Protein AF-A0A9D1FF61-F1 (afdb_monomer_lite)

Sequence (99 aa):
MQGKKVYHYEKKNRAQVRAALYVIVAAYIGYLGYKTTPLAGEPDGLGAAAAWILGAVLVLAAAGVLVYTWLRYKRELAAAEYTAEEYAELERKREEGED

Radius of gyration: 22.07 Å; chains: 1; bounding box: 50×17×60 Å

pLDDT: mean 75.0, std 14.66, range [38.19, 94.12]

Foldseek 3Di:
DPDDFDFPPVLLVVLVVVLVVLLVVLVVLLVVLCCLACNVHDHDPDDNVRSPVSSVVSNVVSVVSNVVSVVVSVVSRVVRGDDPVVVVVVVVVVVVDPD

Structure (mmCIF, N/CA/C/O backbone):
data_AF-A0A9D1FF61-F1
#
_entry.id   AF-A0A9D1FF61-F1
#
loop_
_atom_site.group_PDB
_atom_site.id
_atom_site.type_symbol
_atom_site.label_atom_id
_atom_site.label_alt_id
_atom_site.label_comp_id
_atom_site.label_asym_id
_atom_site.label_entity_id
_atom_site.label_seq_id
_atom_site.pdbx_PDB_ins_code
_atom_site.Cartn_x
_atom_site.Cartn_y
_atom_site.Cartn_z
_atom_site.occupancy
_atom_site.B_iso_or_equiv
_atom_site.auth_seq_id
_atom_site.auth_comp_id
_atom_site.auth_asym_id
_atom_site.auth_atom_id
_atom_site.pdbx_PDB_model_num
ATOM 1 N N . MET A 1 1 ? -10.506 -11.399 34.182 1.00 38.19 1 MET A N 1
ATOM 2 C CA . MET A 1 1 ? -11.007 -11.715 32.828 1.00 38.19 1 MET A CA 1
ATOM 3 C C . MET A 1 1 ? -10.617 -10.558 31.922 1.00 38.19 1 MET A C 1
ATOM 5 O O . MET A 1 1 ? -10.989 -9.437 32.231 1.00 38.19 1 MET A O 1
ATOM 9 N N . GLN A 1 2 ? -9.783 -10.779 30.900 1.00 44.72 2 GLN A N 1
ATOM 10 C CA . GLN A 1 2 ? -9.437 -9.725 29.937 1.00 44.72 2 GLN A CA 1
ATOM 11 C C . GLN A 1 2 ? -10.715 -9.335 29.186 1.00 44.72 2 GLN A C 1
ATOM 13 O O . GLN A 1 2 ? -11.262 -10.152 28.445 1.00 44.72 2 GLN A O 1
ATOM 18 N N . GLY A 1 3 ? -11.220 -8.128 29.454 1.00 44.34 3 GLY A N 1
ATOM 19 C CA . GLY A 1 3 ? -12.440 -7.602 28.852 1.00 44.34 3 GLY A CA 1
ATOM 20 C C . GLY A 1 3 ? -12.349 -7.687 27.333 1.00 44.34 3 GLY A C 1
ATOM 21 O O . GLY A 1 3 ? -11.427 -7.142 26.724 1.00 44.34 3 GLY A O 1
ATOM 22 N N . LYS A 1 4 ? -13.273 -8.434 26.721 1.00 49.97 4 LYS A N 1
ATOM 23 C CA . LYS A 1 4 ? -13.387 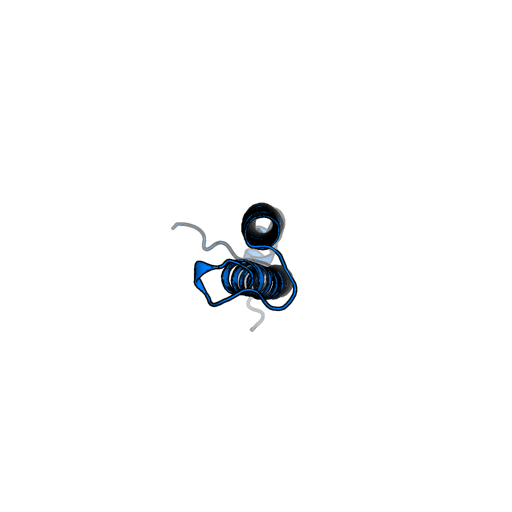-8.508 25.265 1.00 49.97 4 LYS A CA 1
ATOM 24 C C . LYS A 1 4 ? -13.622 -7.092 24.762 1.00 49.97 4 LYS A C 1
ATOM 26 O O . LYS A 1 4 ? -14.652 -6.505 25.076 1.00 49.97 4 LYS A O 1
ATOM 31 N N . LYS A 1 5 ? -12.676 -6.571 23.978 1.00 52.81 5 LYS A N 1
ATOM 32 C CA . LYS A 1 5 ? -12.852 -5.293 23.298 1.00 52.81 5 LYS A CA 1
ATOM 33 C C . LYS A 1 5 ? -14.042 -5.409 22.340 1.00 52.81 5 LYS A C 1
ATOM 35 O O . LYS A 1 5 ? -13.933 -6.042 21.289 1.00 52.81 5 LYS A O 1
ATOM 40 N N . VAL A 1 6 ? -15.188 -4.868 22.733 1.00 56.28 6 VAL A N 1
ATOM 41 C CA . VAL A 1 6 ? -16.327 -4.621 21.855 1.00 56.28 6 VAL A CA 1
ATOM 42 C C . VAL A 1 6 ? -15.903 -3.464 20.945 1.00 56.28 6 VAL A C 1
ATOM 44 O O . VAL A 1 6 ? -15.191 -2.557 21.374 1.00 56.28 6 VAL A O 1
ATOM 47 N N . TYR A 1 7 ? -16.244 -3.540 19.661 1.00 59.81 7 TYR A N 1
ATOM 48 C CA . TYR A 1 7 ? -15.973 -2.513 18.649 1.00 59.81 7 TYR A CA 1
ATOM 49 C C . TYR A 1 7 ? -17.289 -2.196 17.960 1.00 59.81 7 TYR A C 1
ATOM 51 O O . TYR A 1 7 ? -18.057 -3.124 17.695 1.00 59.81 7 TYR A O 1
ATOM 59 N N . HIS A 1 8 ? -17.559 -0.923 17.661 1.00 62.81 8 HIS A N 1
ATOM 60 C CA . HIS A 1 8 ? -18.750 -0.549 16.891 1.00 62.81 8 HIS A CA 1
ATOM 61 C C . HIS A 1 8 ? -18.684 -1.275 15.542 1.00 62.81 8 HIS A C 1
ATOM 63 O O . HIS A 1 8 ? -17.824 -0.955 14.713 1.00 62.81 8 HIS A O 1
ATOM 69 N N . TYR A 1 9 ? -19.545 -2.279 15.332 1.00 61.69 9 TYR A N 1
ATOM 70 C CA . TYR A 1 9 ? -19.455 -3.198 14.187 1.00 61.69 9 TYR A CA 1
ATOM 71 C C . TYR A 1 9 ? -19.431 -2.444 12.851 1.00 61.69 9 TYR A C 1
ATOM 73 O O . TYR A 1 9 ? -18.622 -2.749 11.974 1.00 61.69 9 TYR A O 1
ATOM 81 N N . GLU A 1 10 ? -20.241 -1.392 12.728 1.00 65.38 10 GLU A N 1
ATOM 82 C CA . GLU A 1 10 ? -20.316 -0.558 11.527 1.00 65.38 10 GLU A CA 1
ATOM 83 C C . GLU A 1 10 ? -19.039 0.255 11.275 1.00 65.38 10 GLU A C 1
ATOM 85 O O . GLU A 1 10 ? -18.561 0.337 10.139 1.00 65.38 10 GLU A O 1
ATOM 90 N N . LYS A 1 11 ? -18.444 0.831 12.331 1.00 65.25 11 LYS A N 1
ATOM 91 C CA . LYS A 1 11 ? -17.202 1.616 12.228 1.00 65.25 11 LYS A CA 1
ATOM 92 C C . LYS A 1 11 ? -16.023 0.710 11.867 1.00 65.25 11 LYS A C 1
ATOM 94 O O . LYS A 1 11 ? -15.222 1.065 11.001 1.00 65.25 11 LYS A O 1
ATOM 99 N N . LYS A 1 12 ? -15.966 -0.491 12.454 1.00 65.62 12 LYS A N 1
ATOM 100 C CA . LYS A 1 12 ? -14.958 -1.514 12.143 1.00 65.62 12 LYS A CA 1
ATOM 101 C C . LYS A 1 12 ? -15.083 -2.021 10.705 1.00 65.62 12 LYS A C 1
ATOM 103 O O . LYS A 1 12 ? -14.076 -2.073 10.002 1.00 65.62 12 LYS A O 1
ATOM 108 N N . ASN A 1 13 ? -16.297 -2.336 10.247 1.00 74.00 13 ASN A N 1
ATOM 109 C CA . ASN A 1 13 ? -16.513 -2.829 8.886 1.00 74.00 13 ASN A CA 1
ATOM 110 C C . ASN A 1 13 ? -16.181 -1.754 7.837 1.00 74.00 13 ASN A C 1
ATOM 112 O O . ASN A 1 13 ? -15.498 -2.029 6.855 1.00 74.00 13 ASN A O 1
ATOM 116 N N . ARG A 1 14 ? -16.561 -0.489 8.075 1.00 75.12 14 ARG A N 1
ATOM 117 C CA . ARG A 1 14 ? -16.208 0.633 7.185 1.00 75.12 14 ARG A CA 1
ATOM 118 C C . ARG A 1 14 ? -14.692 0.829 7.068 1.00 75.12 14 ARG A C 1
ATOM 120 O O . ARG A 1 14 ? -14.198 1.038 5.959 1.00 75.12 14 ARG A O 1
ATOM 127 N N . ALA A 1 15 ? -13.965 0.752 8.184 1.00 74.75 15 ALA A N 1
ATOM 128 C CA . ALA A 1 15 ? -12.505 0.844 8.197 1.00 74.75 15 ALA A CA 1
ATOM 129 C C . ALA A 1 15 ? -11.851 -0.340 7.459 1.00 74.75 15 ALA A C 1
ATOM 131 O O . ALA A 1 15 ? -10.921 -0.144 6.678 1.00 74.75 15 ALA A O 1
ATOM 132 N N . GLN A 1 16 ? -12.372 -1.558 7.643 1.00 77.44 16 GLN A N 1
ATOM 133 C CA . GLN A 1 16 ? -11.887 -2.758 6.954 1.00 77.44 16 GLN A CA 1
ATOM 134 C C . GLN A 1 16 ? -12.135 -2.716 5.444 1.00 77.44 16 GLN A C 1
ATOM 136 O O . GLN A 1 16 ? -11.205 -2.962 4.682 1.00 77.44 16 GLN A O 1
ATOM 141 N N . VAL A 1 17 ? -13.344 -2.359 4.996 1.00 80.06 17 VAL A N 1
ATOM 142 C CA . VAL A 1 17 ? -13.672 -2.262 3.563 1.00 80.06 17 VAL A CA 1
ATOM 143 C C . VAL A 1 17 ? -12.806 -1.207 2.878 1.00 80.06 17 VAL A C 1
ATOM 145 O O . VAL A 1 17 ? -12.251 -1.462 1.811 1.00 80.06 17 VAL A O 1
ATOM 148 N N . ARG A 1 18 ? -12.619 -0.038 3.505 1.00 77.75 18 ARG A N 1
ATOM 149 C CA . ARG A 1 18 ? -11.716 0.995 2.978 1.00 77.75 18 ARG A CA 1
ATOM 150 C C . ARG A 1 18 ? -10.280 0.494 2.893 1.00 77.75 18 ARG A C 1
ATOM 152 O O . ARG A 1 18 ? -9.659 0.638 1.845 1.00 77.75 18 ARG A O 1
ATOM 159 N N . ALA A 1 19 ? -9.766 -0.114 3.961 1.00 80.75 19 ALA A N 1
ATOM 160 C CA . ALA A 1 19 ? -8.416 -0.663 3.968 1.00 80.75 19 ALA A CA 1
ATOM 161 C C . ALA A 1 19 ? -8.231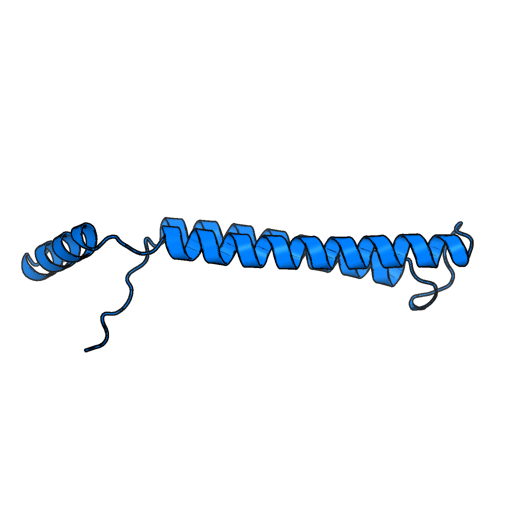 -1.736 2.883 1.00 80.75 19 ALA A C 1
ATOM 163 O O . ALA A 1 19 ? -7.233 -1.706 2.169 1.00 80.75 19 ALA A O 1
ATOM 164 N N . A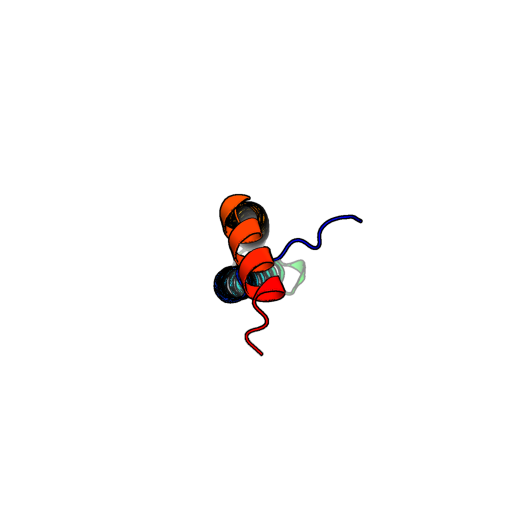LA A 1 20 ? -9.210 -2.625 2.698 1.00 84.19 20 ALA A N 1
ATOM 165 C CA . ALA A 1 20 ? -9.186 -3.644 1.654 1.00 84.19 20 ALA A CA 1
ATOM 166 C C . ALA A 1 20 ? -9.123 -3.028 0.248 1.00 84.19 20 ALA A C 1
ATOM 168 O O . ALA A 1 20 ? -8.282 -3.431 -0.553 1.00 84.19 20 ALA A O 1
ATOM 169 N N . LEU A 1 21 ? -9.941 -2.009 -0.040 1.00 86.81 21 LEU A N 1
ATOM 170 C CA . LEU A 1 21 ? -9.897 -1.302 -1.324 1.00 86.81 21 LEU A CA 1
ATOM 171 C C . LEU A 1 21 ? -8.525 -0.665 -1.578 1.00 86.81 21 LEU A C 1
ATOM 173 O O . LEU A 1 21 ? -7.971 -0.825 -2.664 1.00 86.81 21 LEU A O 1
ATOM 177 N N . TYR A 1 22 ? -7.938 0.001 -0.579 1.00 86.00 22 TYR A N 1
ATOM 178 C CA . TYR A 1 22 ? -6.602 0.585 -0.725 1.00 86.00 22 TYR A CA 1
ATOM 179 C C . TYR A 1 22 ? -5.506 -0.467 -0.918 1.00 86.00 22 TYR A C 1
ATOM 181 O O . TYR A 1 22 ? -4.577 -0.233 -1.688 1.00 86.00 22 TYR A O 1
ATOM 189 N N . VAL A 1 23 ? -5.617 -1.632 -0.274 1.00 88.56 23 VAL A N 1
ATOM 190 C CA . VAL A 1 23 ? -4.693 -2.756 -0.489 1.00 88.56 23 VAL A CA 1
ATOM 191 C C . VAL A 1 23 ? -4.803 -3.285 -1.918 1.00 88.56 23 VAL A C 1
ATOM 193 O O . VAL A 1 23 ? -3.774 -3.497 -2.553 1.00 88.56 23 VAL A O 1
ATOM 196 N N . ILE A 1 24 ? -6.018 -3.446 -2.452 1.00 91.62 24 ILE A N 1
ATOM 197 C CA . ILE A 1 24 ? -6.232 -3.881 -3.843 1.00 91.62 24 ILE A CA 1
ATOM 198 C C . ILE A 1 24 ? -5.618 -2.871 -4.818 1.00 91.62 24 ILE A C 1
ATOM 200 O O . ILE A 1 24 ? -4.888 -3.255 -5.730 1.00 91.62 24 ILE A O 1
ATOM 204 N N . VAL A 1 25 ? -5.863 -1.577 -4.600 1.00 90.38 25 VAL A N 1
ATOM 205 C CA . VAL A 1 25 ? -5.282 -0.507 -5.424 1.00 90.38 25 VAL A CA 1
ATOM 206 C C . VAL A 1 25 ? -3.755 -0.528 -5.347 1.00 90.38 25 VAL A C 1
ATOM 208 O O . VAL A 1 25 ? -3.096 -0.487 -6.383 1.00 90.38 25 VAL A O 1
ATOM 211 N N . ALA A 1 26 ? -3.176 -0.647 -4.152 1.00 90.88 26 ALA A N 1
ATOM 212 C CA . ALA A 1 26 ? -1.728 -0.714 -3.986 1.00 90.88 26 ALA A CA 1
ATOM 213 C C . ALA A 1 26 ? -1.123 -1.953 -4.663 1.00 90.88 26 ALA A C 1
ATOM 215 O O . ALA A 1 26 ? -0.101 -1.841 -5.336 1.00 90.88 26 ALA A O 1
ATOM 216 N N . ALA A 1 27 ? -1.771 -3.114 -4.544 1.00 90.94 27 ALA A N 1
ATOM 217 C CA . ALA A 1 27 ? -1.350 -4.334 -5.225 1.00 90.94 27 ALA A CA 1
ATOM 218 C C . ALA A 1 27 ? -1.364 -4.157 -6.750 1.00 90.94 27 ALA A C 1
ATOM 220 O O . ALA A 1 27 ? -0.415 -4.556 -7.423 1.00 90.94 27 ALA A O 1
ATOM 221 N N . TYR A 1 28 ? -2.392 -3.499 -7.294 1.00 92.19 28 TYR A N 1
ATOM 222 C CA . TYR A 1 28 ? -2.481 -3.222 -8.725 1.00 92.19 28 TYR A CA 1
ATOM 223 C C . TYR A 1 28 ? -1.413 -2.229 -9.204 1.00 92.19 28 TYR A C 1
ATOM 225 O O . TYR A 1 28 ? -0.776 -2.462 -10.228 1.00 92.19 28 TYR A O 1
ATOM 233 N N . ILE A 1 29 ? -1.151 -1.159 -8.446 1.00 91.38 29 ILE A N 1
ATOM 234 C CA . ILE A 1 29 ? -0.064 -0.212 -8.748 1.00 91.38 29 ILE A CA 1
ATOM 235 C C . ILE A 1 29 ? 1.294 -0.929 -8.720 1.00 91.38 29 ILE A C 1
ATOM 237 O O . ILE A 1 29 ? 2.107 -0.738 -9.622 1.00 91.38 29 ILE A O 1
ATOM 241 N N . GLY A 1 30 ? 1.528 -1.793 -7.728 1.00 90.44 30 GLY A N 1
ATOM 242 C CA . GLY A 1 30 ? 2.745 -2.599 -7.639 1.00 90.44 30 GLY A CA 1
ATOM 243 C C . GLY A 1 30 ? 2.891 -3.563 -8.819 1.00 90.44 30 GLY A C 1
ATOM 244 O O . GLY A 1 30 ? 3.973 -3.669 -9.393 1.00 90.44 30 GLY A O 1
ATOM 245 N N . TYR A 1 31 ? 1.793 -4.204 -9.232 1.00 91.38 31 TYR A N 1
ATOM 246 C CA . TYR A 1 31 ? 1.749 -5.055 -10.422 1.00 91.38 31 TYR A CA 1
ATOM 247 C C . TYR A 1 31 ? 2.083 -4.276 -11.698 1.00 91.38 31 TYR A C 1
ATOM 249 O O . TYR A 1 31 ? 2.907 -4.734 -12.487 1.00 91.38 31 TYR A O 1
ATOM 257 N N . LEU A 1 32 ? 1.504 -3.085 -11.887 1.00 89.50 32 LEU A N 1
ATOM 258 C CA . LEU A 1 32 ? 1.841 -2.220 -13.019 1.00 89.50 32 LEU A CA 1
ATOM 259 C C . LEU A 1 32 ? 3.315 -1.813 -12.990 1.00 89.50 32 LEU A C 1
ATOM 261 O O . LEU A 1 32 ? 3.978 -1.876 -14.023 1.00 89.50 32 LEU A O 1
ATOM 265 N N . GLY A 1 33 ? 3.840 -1.460 -11.815 1.00 88.69 33 GLY A N 1
ATOM 266 C CA . GLY A 1 33 ? 5.255 -1.154 -11.621 1.00 88.69 33 GLY A CA 1
ATOM 267 C C . GLY A 1 33 ? 6.155 -2.299 -12.069 1.00 88.69 33 GLY A C 1
ATOM 268 O O . GLY A 1 33 ? 7.020 -2.096 -12.916 1.00 88.69 33 GLY A O 1
ATOM 269 N N . TYR A 1 34 ? 5.889 -3.514 -11.588 1.00 87.88 34 TYR A N 1
ATOM 270 C CA . TYR A 1 34 ? 6.608 -4.718 -12.002 1.00 87.88 34 TYR A CA 1
ATOM 271 C C . TYR A 1 34 ? 6.501 -4.969 -13.512 1.00 87.88 34 TYR A C 1
ATOM 273 O O . TYR A 1 34 ? 7.524 -5.145 -14.170 1.00 87.88 34 TYR A O 1
ATOM 281 N N . LYS A 1 35 ? 5.289 -4.897 -14.080 1.00 88.25 35 LYS A N 1
ATOM 282 C CA . LYS A 1 35 ? 5.044 -5.105 -15.517 1.00 88.25 35 LYS A CA 1
ATOM 283 C C . LYS A 1 35 ? 5.755 -4.071 -16.401 1.00 88.25 35 LYS A C 1
ATOM 285 O O . LYS A 1 35 ? 6.068 -4.358 -17.547 1.00 88.25 35 LYS A O 1
ATOM 290 N N . THR A 1 36 ? 5.994 -2.876 -15.869 1.00 86.50 36 THR A N 1
ATOM 291 C CA . THR A 1 36 ? 6.690 -1.791 -16.572 1.00 86.50 36 THR A CA 1
ATOM 292 C C . THR A 1 36 ? 8.202 -1.998 -16.580 1.00 86.50 36 THR A C 1
ATOM 294 O O . THR A 1 36 ? 8.886 -1.488 -17.462 1.00 86.50 36 THR A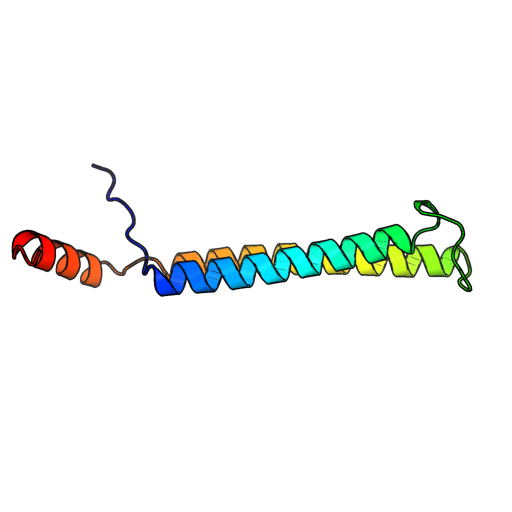 O 1
ATOM 297 N N . THR A 1 37 ? 8.749 -2.734 -15.610 1.00 83.62 37 THR A N 1
ATOM 298 C CA . THR A 1 37 ? 10.188 -3.002 -15.589 1.00 83.62 37 THR A CA 1
ATOM 299 C C . THR A 1 37 ? 10.594 -3.985 -16.691 1.00 83.62 37 THR A C 1
ATOM 301 O O . THR A 1 37 ? 9.839 -4.912 -16.991 1.00 83.62 37 THR A O 1
ATOM 304 N N . PRO A 1 38 ? 11.834 -3.886 -17.208 1.00 80.94 38 PRO A N 1
ATOM 305 C CA . PRO A 1 38 ? 12.380 -4.851 -18.168 1.00 80.94 38 PRO A CA 1
ATOM 306 C C . PRO A 1 38 ? 12.437 -6.302 -17.654 1.00 80.94 38 PRO A C 1
ATOM 308 O O . PRO A 1 38 ? 12.703 -7.220 -18.420 1.00 80.94 38 PRO A O 1
ATOM 311 N N . LEU A 1 39 ? 12.201 -6.526 -16.353 1.00 78.31 39 LEU A N 1
ATOM 312 C CA . LEU A 1 39 ? 12.124 -7.855 -15.741 1.00 78.31 39 LEU A CA 1
ATOM 313 C C . LEU A 1 39 ? 10.891 -8.648 -16.194 1.00 78.31 39 LEU A C 1
ATOM 315 O O . LEU A 1 39 ? 10.913 -9.874 -16.149 1.00 78.31 39 LEU A O 1
ATOM 319 N N . ALA A 1 40 ? 9.814 -7.959 -16.577 1.00 79.12 40 ALA A N 1
ATOM 320 C CA . ALA A 1 40 ? 8.551 -8.579 -16.972 1.00 79.12 40 ALA A CA 1
ATOM 321 C C . ALA A 1 40 ? 8.417 -8.768 -18.494 1.00 79.12 40 ALA A C 1
ATOM 323 O O . ALA A 1 40 ? 7.470 -9.412 -18.946 1.00 79.12 40 ALA A O 1
ATOM 324 N N . GLY A 1 41 ? 9.344 -8.215 -19.277 1.00 75.62 41 GLY A N 1
ATOM 325 C CA . GLY A 1 41 ? 9.336 -8.255 -20.735 1.00 75.62 41 GLY A CA 1
ATOM 326 C C . GLY A 1 41 ? 10.003 -7.025 -21.342 1.00 75.62 41 GLY A C 1
ATOM 327 O O . GLY A 1 41 ? 10.381 -6.089 -20.636 1.00 75.62 41 GLY A O 1
ATOM 328 N N . GLU A 1 42 ? 10.151 -7.033 -22.663 1.00 72.31 42 GLU A N 1
ATOM 329 C CA . GLU A 1 42 ? 10.689 -5.892 -23.397 1.00 72.31 42 GLU A CA 1
ATOM 330 C C . GLU A 1 42 ? 9.686 -4.724 -23.331 1.00 72.31 42 GLU A C 1
ATOM 332 O O . GLU A 1 42 ? 8.507 -4.916 -23.637 1.00 72.31 42 GLU A O 1
ATOM 337 N N . PRO A 1 43 ? 10.095 -3.536 -22.852 1.00 66.50 43 PRO A N 1
ATOM 338 C CA . PRO A 1 43 ? 9.171 -2.428 -22.656 1.00 66.50 43 PRO A CA 1
ATOM 339 C C . PRO A 1 43 ? 8.667 -1.874 -23.997 1.00 66.50 43 PRO A C 1
ATOM 341 O O . PRO A 1 43 ? 9.439 -1.338 -24.792 1.00 66.50 43 PRO A O 1
ATOM 344 N N . ASP A 1 44 ? 7.353 -1.943 -24.219 1.00 68.56 44 ASP A N 1
ATOM 345 C CA . ASP A 1 44 ? 6.710 -1.372 -25.406 1.00 68.56 44 ASP A CA 1
ATOM 346 C C . ASP A 1 44 ? 6.846 0.160 -25.413 1.00 68.56 44 ASP A C 1
ATOM 348 O O . ASP A 1 44 ? 6.285 0.867 -24.574 1.00 68.56 44 ASP A O 1
ATOM 352 N N . GLY A 1 45 ? 7.603 0.690 -26.378 1.00 73.56 45 GLY A N 1
ATOM 353 C CA . GLY A 1 45 ? 7.706 2.131 -26.640 1.00 73.56 45 GLY A CA 1
ATOM 354 C C . GLY A 1 45 ? 8.483 2.954 -25.601 1.00 73.56 45 GLY A C 1
ATOM 355 O O . GLY A 1 45 ? 8.542 4.177 -25.727 1.00 73.56 45 GLY A O 1
ATOM 356 N N . LEU A 1 46 ? 9.104 2.318 -24.600 1.00 75.31 46 LEU A N 1
ATOM 357 C CA . LEU A 1 46 ? 9.893 2.968 -23.547 1.00 75.31 46 LEU A CA 1
ATOM 358 C C . LEU A 1 46 ? 11.348 2.495 -23.589 1.00 75.31 46 LEU A C 1
ATOM 360 O O . LEU A 1 46 ? 11.630 1.303 -23.555 1.00 75.31 46 LEU A O 1
ATOM 364 N N . GLY A 1 47 ? 12.301 3.432 -23.587 1.00 83.75 47 GLY A N 1
ATOM 365 C CA . GLY A 1 47 ? 13.711 3.085 -23.399 1.00 83.75 47 GLY A CA 1
ATOM 366 C C . GLY A 1 47 ? 13.939 2.404 -22.042 1.00 83.75 47 GLY A C 1
ATOM 367 O O . GLY A 1 47 ? 13.317 2.781 -21.047 1.00 83.75 47 GLY A O 1
ATOM 368 N N . ALA A 1 48 ? 14.861 1.438 -21.975 1.00 84.31 48 ALA A N 1
ATOM 369 C CA . ALA A 1 48 ? 15.089 0.614 -20.780 1.00 84.31 48 ALA A CA 1
ATOM 370 C C . ALA A 1 48 ? 15.313 1.434 -19.492 1.00 84.31 48 ALA A C 1
ATOM 372 O O . ALA A 1 48 ? 14.801 1.082 -18.431 1.00 84.31 48 ALA A O 1
ATOM 373 N N . ALA A 1 49 ? 16.026 2.562 -19.581 1.00 87.31 49 ALA A N 1
ATOM 374 C CA . ALA A 1 49 ? 16.240 3.458 -18.445 1.00 87.31 49 ALA A CA 1
ATOM 375 C C . ALA A 1 49 ? 14.934 4.102 -17.938 1.00 87.31 49 ALA A C 1
ATOM 377 O O . ALA A 1 49 ? 14.700 4.163 -16.732 1.00 87.31 49 ALA A O 1
ATOM 378 N N . ALA A 1 50 ? 14.058 4.540 -18.847 1.00 87.69 50 ALA A N 1
ATOM 379 C CA . ALA A 1 50 ? 12.768 5.128 -18.492 1.00 87.69 50 ALA A CA 1
ATOM 380 C C . ALA A 1 50 ? 11.818 4.082 -17.886 1.00 87.69 50 ALA A C 1
ATOM 382 O O . ALA A 1 50 ? 11.135 4.370 -16.904 1.00 87.69 50 ALA A O 1
ATOM 383 N N . ALA A 1 51 ? 11.837 2.855 -18.416 1.00 88.75 51 ALA A N 1
ATOM 384 C CA . ALA A 1 51 ? 11.087 1.719 -17.882 1.00 88.75 51 ALA A CA 1
ATOM 385 C C . ALA A 1 51 ? 11.486 1.386 -16.429 1.00 88.75 51 ALA A C 1
ATOM 387 O O . ALA A 1 51 ? 10.621 1.194 -15.572 1.00 88.75 51 ALA A O 1
ATOM 388 N N . TRP A 1 52 ? 12.788 1.401 -16.116 1.00 88.69 52 TRP A N 1
ATOM 389 C CA . TRP A 1 52 ? 13.286 1.209 -14.748 1.00 88.69 52 TRP A CA 1
ATOM 390 C C . TRP A 1 52 ? 12.832 2.305 -13.782 1.00 88.69 52 TRP A C 1
ATOM 392 O O . TRP A 1 52 ? 12.367 1.994 -12.685 1.00 88.69 52 TRP A O 1
ATOM 402 N N . ILE A 1 53 ? 12.938 3.576 -14.183 1.00 92.31 53 ILE A N 1
ATOM 403 C CA . ILE A 1 53 ? 12.526 4.711 -13.344 1.00 92.31 53 ILE A CA 1
ATOM 404 C C . ILE A 1 53 ? 11.024 4.641 -13.065 1.00 92.31 53 ILE A C 1
ATOM 406 O O . ILE A 1 53 ? 10.606 4.726 -11.910 1.00 92.31 53 ILE A O 1
ATOM 410 N N . LEU A 1 54 ? 10.212 4.446 -14.106 1.00 91.00 54 LEU A N 1
ATOM 411 C CA . LEU A 1 54 ? 8.759 4.407 -13.974 1.00 91.00 54 LEU A CA 1
ATOM 412 C C . LEU A 1 54 ? 8.304 3.214 -13.123 1.00 91.00 54 LEU A C 1
ATOM 414 O O . LEU A 1 54 ? 7.484 3.380 -12.220 1.00 91.00 54 LEU A O 1
ATOM 418 N N . GLY A 1 55 ? 8.887 2.034 -13.354 1.00 89.88 55 GLY A N 1
ATOM 419 C CA . GLY A 1 55 ? 8.627 0.848 -12.545 1.00 89.88 55 GLY A CA 1
ATOM 420 C C . GLY A 1 55 ? 8.969 1.064 -11.069 1.00 89.88 55 GLY A C 1
ATOM 421 O O . GLY A 1 55 ? 8.139 0.797 -10.201 1.00 89.88 55 GLY A O 1
ATOM 422 N N . ALA A 1 56 ? 10.148 1.623 -10.773 1.00 91.12 56 ALA A N 1
ATOM 423 C CA . ALA A 1 56 ? 10.565 1.921 -9.404 1.00 91.12 56 ALA A CA 1
ATOM 424 C C . ALA A 1 56 ? 9.635 2.932 -8.712 1.00 91.12 56 ALA A C 1
ATOM 426 O O . ALA A 1 56 ? 9.240 2.716 -7.566 1.00 91.12 56 ALA A O 1
ATOM 427 N N . VAL A 1 57 ? 9.232 4.002 -9.405 1.00 94.12 57 VAL A N 1
ATOM 428 C CA . VAL A 1 57 ? 8.296 5.007 -8.870 1.00 94.12 57 VAL A CA 1
ATOM 429 C C . VAL A 1 57 ? 6.942 4.382 -8.537 1.00 94.12 57 VAL A C 1
ATOM 431 O O . VAL A 1 57 ? 6.399 4.642 -7.463 1.00 94.12 57 VAL A O 1
ATOM 434 N N . LEU A 1 58 ? 6.410 3.524 -9.409 1.00 92.25 58 LEU A N 1
ATOM 435 C CA . LEU A 1 58 ? 5.141 2.834 -9.171 1.00 92.25 58 LEU A CA 1
ATOM 436 C C . LEU A 1 58 ? 5.227 1.880 -7.972 1.00 92.25 58 LEU A C 1
ATOM 438 O O . LEU A 1 58 ? 4.342 1.887 -7.118 1.00 92.25 58 LEU A O 1
ATOM 442 N N . VAL A 1 59 ? 6.310 1.109 -7.850 1.00 90.88 59 VAL A N 1
ATOM 443 C CA . VAL A 1 59 ? 6.518 0.219 -6.694 1.00 90.88 59 VAL A CA 1
ATOM 444 C C . VAL A 1 59 ? 6.627 1.019 -5.390 1.00 90.88 59 VAL A C 1
ATOM 446 O O . VAL A 1 59 ? 6.007 0.653 -4.389 1.00 90.88 59 VAL A O 1
ATOM 449 N N . LEU A 1 60 ? 7.348 2.145 -5.393 1.00 92.31 60 LEU A N 1
ATOM 450 C CA . LEU A 1 60 ? 7.437 3.035 -4.232 1.00 92.31 60 LEU A CA 1
ATOM 451 C C . LEU A 1 60 ? 6.081 3.657 -3.878 1.00 92.31 60 LEU A C 1
ATOM 453 O O . LEU A 1 60 ? 5.732 3.732 -2.699 1.00 92.31 60 LEU A O 1
ATOM 457 N N . ALA A 1 61 ? 5.289 4.053 -4.876 1.00 91.31 61 ALA A N 1
ATOM 458 C CA . ALA A 1 61 ? 3.938 4.560 -4.663 1.00 91.31 61 ALA A CA 1
ATOM 459 C C . ALA A 1 61 ? 3.027 3.494 -4.033 1.00 91.31 61 ALA A C 1
ATOM 461 O O . ALA A 1 61 ? 2.326 3.785 -3.064 1.00 91.31 61 ALA A O 1
ATOM 462 N N . ALA A 1 62 ? 3.082 2.247 -4.514 1.00 89.56 62 ALA A N 1
ATOM 463 C CA . ALA A 1 62 ? 2.344 1.126 -3.932 1.00 89.56 62 ALA A CA 1
ATOM 464 C C . ALA A 1 62 ? 2.717 0.892 -2.458 1.00 89.56 62 ALA A C 1
ATOM 466 O O . ALA A 1 62 ? 1.835 0.776 -1.603 1.00 89.56 62 ALA A O 1
ATOM 467 N N . ALA A 1 63 ? 4.015 0.892 -2.140 1.00 90.62 63 ALA A N 1
ATOM 468 C CA . ALA A 1 63 ? 4.495 0.779 -0.765 1.00 90.62 63 ALA A CA 1
ATOM 469 C C . ALA A 1 63 ? 4.011 1.951 0.108 1.00 90.62 63 ALA A C 1
ATOM 471 O O . ALA A 1 63 ? 3.533 1.736 1.223 1.00 90.62 63 ALA A O 1
ATOM 472 N N . GLY A 1 64 ? 4.060 3.181 -0.411 1.00 90.88 64 GLY A N 1
ATOM 473 C CA . GLY A 1 64 ? 3.555 4.371 0.275 1.00 90.88 64 GLY A CA 1
ATOM 474 C C . GLY A 1 64 ? 2.063 4.280 0.600 1.00 90.88 64 GLY A C 1
ATOM 475 O O . GLY A 1 64 ? 1.661 4.561 1.730 1.00 90.88 64 GLY A O 1
ATOM 476 N N . VAL A 1 65 ? 1.243 3.814 -0.349 1.00 88.06 65 VAL A N 1
ATOM 477 C CA . VAL A 1 65 ? -0.197 3.593 -0.134 1.00 88.06 65 VAL A CA 1
ATOM 478 C C . VAL A 1 65 ? -0.436 2.510 0.919 1.00 88.06 65 VAL A C 1
ATOM 480 O O . VAL A 1 65 ? -1.279 2.706 1.795 1.00 88.06 65 VAL A O 1
ATOM 483 N N . LEU A 1 66 ? 0.313 1.403 0.902 1.00 86.38 66 LEU A N 1
ATOM 484 C CA . LEU A 1 66 ? 0.204 0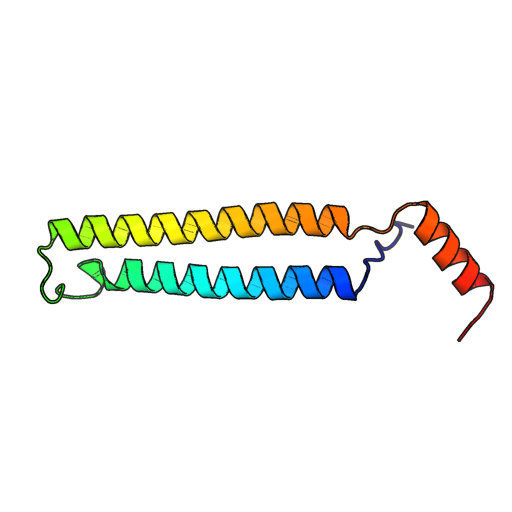.354 1.924 1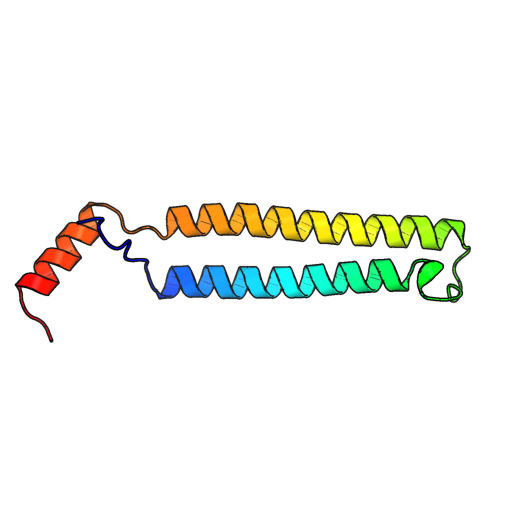.00 86.38 66 LEU A CA 1
ATOM 485 C C . LEU A 1 66 ? 0.541 0.875 3.324 1.00 86.38 66 LEU A C 1
ATOM 487 O O . LEU A 1 66 ? -0.224 0.650 4.263 1.00 86.38 66 LEU A O 1
ATOM 491 N N . VAL A 1 67 ? 1.644 1.616 3.465 1.00 89.88 67 VAL A N 1
ATOM 492 C CA . VAL A 1 67 ? 2.056 2.211 4.745 1.00 89.88 67 VAL A CA 1
ATOM 493 C C . VAL A 1 67 ? 1.016 3.218 5.233 1.00 89.88 67 VAL A C 1
ATOM 495 O O . VAL A 1 67 ? 0.596 3.154 6.391 1.00 89.88 67 VAL A O 1
ATOM 498 N N . TYR A 1 68 ? 0.545 4.106 4.354 1.00 87.00 68 TYR A N 1
ATOM 499 C CA . TYR A 1 68 ? -0.513 5.063 4.675 1.00 87.00 68 TYR A CA 1
ATOM 500 C C . TYR A 1 68 ? -1.785 4.355 5.150 1.00 87.00 68 TYR A C 1
ATOM 502 O O . TYR A 1 68 ? -2.335 4.698 6.197 1.00 87.00 68 TYR A O 1
ATOM 510 N N . THR A 1 69 ? -2.218 3.331 4.416 1.00 84.88 69 THR A N 1
ATOM 511 C CA . THR A 1 69 ? -3.413 2.544 4.736 1.00 84.88 69 THR A CA 1
ATOM 512 C C . THR A 1 69 ? -3.264 1.847 6.077 1.00 84.88 69 THR A C 1
ATOM 514 O O . THR A 1 69 ? -4.193 1.862 6.879 1.00 84.88 69 THR A O 1
ATOM 517 N N . TRP A 1 70 ? -2.089 1.291 6.373 1.00 80.94 70 TRP A N 1
ATOM 518 C CA . TRP A 1 70 ? -1.839 0.624 7.645 1.00 80.94 70 TRP A CA 1
ATOM 519 C C . TRP A 1 70 ? -1.856 1.594 8.830 1.00 80.94 70 TRP A C 1
ATOM 521 O O . TRP A 1 70 ? -2.504 1.323 9.845 1.00 80.94 70 TRP A O 1
ATOM 531 N N . LEU A 1 71 ? -1.201 2.751 8.698 1.00 84.81 71 LEU A N 1
ATOM 532 C CA . LEU A 1 71 ? -1.227 3.803 9.718 1.00 84.81 71 LEU A CA 1
ATOM 533 C C . LEU A 1 71 ? -2.645 4.341 9.925 1.00 84.81 71 LEU A C 1
ATOM 535 O O . LEU A 1 71 ? -3.082 4.533 11.061 1.00 84.81 71 LEU A O 1
ATOM 539 N N . ARG A 1 72 ? -3.387 4.548 8.834 1.00 80.62 72 ARG A N 1
ATOM 540 C CA . ARG A 1 72 ? -4.777 4.999 8.879 1.00 80.62 72 ARG A CA 1
ATOM 541 C C . ARG A 1 72 ? -5.678 3.961 9.542 1.00 80.62 72 ARG A C 1
ATOM 543 O O . ARG A 1 72 ? -6.438 4.327 10.432 1.00 80.62 72 ARG A O 1
ATOM 550 N N . TYR A 1 73 ? -5.537 2.687 9.186 1.00 76.88 73 TYR A N 1
ATOM 551 C CA . TYR A 1 73 ? -6.284 1.579 9.777 1.00 76.88 73 TYR A CA 1
ATOM 552 C C . TYR A 1 73 ? -6.025 1.458 11.282 1.00 76.88 73 TYR A C 1
ATOM 554 O O . TYR A 1 73 ? -6.971 1.316 12.050 1.00 76.88 73 TYR A O 1
ATOM 562 N N . LYS A 1 74 ? -4.771 1.609 11.734 1.00 78.06 74 LYS A N 1
ATOM 563 C CA . LYS A 1 74 ? -4.446 1.654 13.171 1.00 78.06 74 LYS A CA 1
ATOM 564 C C . LYS A 1 74 ? -5.132 2.818 13.890 1.00 78.06 74 LYS A C 1
ATOM 566 O O . LYS A 1 74 ? -5.656 2.625 14.983 1.00 78.06 74 LYS A O 1
ATOM 571 N N . ARG A 1 75 ? -5.157 4.012 13.286 1.00 77.25 75 ARG A N 1
ATOM 572 C CA . ARG A 1 75 ? -5.851 5.182 13.856 1.00 77.25 75 ARG A CA 1
ATOM 573 C C . ARG A 1 75 ? -7.366 4.989 13.898 1.00 77.25 75 ARG A C 1
ATOM 575 O O . ARG A 1 75 ? -7.988 5.357 14.886 1.00 77.25 75 ARG A O 1
ATOM 582 N N . GLU A 1 76 ? -7.954 4.413 12.853 1.00 73.12 76 GLU A N 1
ATOM 583 C CA . GLU A 1 76 ? -9.394 4.139 12.796 1.00 73.12 76 GLU A CA 1
ATOM 584 C C . GLU A 1 76 ? -9.808 3.023 13.761 1.00 73.12 76 GLU A C 1
ATOM 586 O O . GLU A 1 76 ? -10.858 3.133 14.382 1.00 73.12 76 GLU A O 1
ATOM 591 N N . LEU A 1 77 ? -8.965 2.008 13.967 1.00 67.31 77 LEU A N 1
ATOM 592 C CA . LEU A 1 77 ? -9.158 0.999 15.011 1.00 67.31 77 LEU A CA 1
ATOM 593 C C . LEU A 1 77 ? -9.121 1.605 16.411 1.00 67.31 77 LEU A C 1
ATOM 595 O O . LEU A 1 77 ? -10.000 1.304 17.209 1.00 67.31 77 LEU A O 1
ATOM 599 N N . ALA A 1 78 ? -8.144 2.471 16.693 1.00 69.06 78 ALA A N 1
ATOM 600 C CA . ALA A 1 78 ? -8.063 3.166 17.976 1.00 69.06 78 ALA A CA 1
ATOM 601 C C . ALA A 1 78 ? -9.294 4.057 18.222 1.00 69.06 78 ALA A C 1
ATOM 603 O O . ALA A 1 78 ? -9.790 4.122 19.338 1.00 69.06 78 ALA A O 1
ATOM 604 N N . ALA A 1 79 ? -9.823 4.696 17.174 1.00 63.25 79 ALA A N 1
ATOM 605 C CA . ALA A 1 79 ? -11.044 5.500 17.247 1.00 63.25 79 ALA A CA 1
ATOM 606 C C . ALA A 1 79 ? -12.344 4.670 17.287 1.00 63.25 79 ALA A C 1
ATOM 608 O O . ALA A 1 79 ? -13.411 5.215 17.563 1.00 63.25 79 ALA A O 1
ATOM 609 N N . ALA A 1 80 ? -12.279 3.376 16.963 1.00 58.38 80 ALA A N 1
ATOM 610 C CA . ALA A 1 80 ? -13.418 2.461 16.983 1.00 58.38 80 ALA A CA 1
ATOM 611 C C . ALA A 1 80 ? -13.525 1.661 18.291 1.00 58.38 80 ALA A C 1
ATOM 613 O O . ALA A 1 80 ? -14.491 0.909 18.450 1.00 58.38 80 ALA A O 1
ATOM 614 N N . GLU A 1 81 ? -12.554 1.792 19.201 1.00 58.47 81 GLU A N 1
ATOM 615 C CA . GLU A 1 81 ? -12.672 1.255 20.556 1.00 58.47 81 GLU A CA 1
ATOM 616 C C . GLU A 1 81 ? -13.776 2.016 21.300 1.00 58.47 81 GLU A C 1
ATOM 618 O O . GLU A 1 81 ? -13.778 3.246 21.332 1.00 58.47 81 GLU A O 1
ATOM 623 N N . TYR A 1 82 ? -14.737 1.267 21.851 1.00 51.38 82 TYR A N 1
ATOM 624 C CA . TYR A 1 82 ? -15.788 1.805 22.715 1.00 51.38 82 TYR A CA 1
ATOM 625 C C . TYR A 1 82 ? -15.149 2.558 23.894 1.00 51.38 82 TYR A C 1
ATOM 627 O O . TYR A 1 82 ? -14.190 2.074 24.506 1.00 51.38 82 TYR A O 1
ATOM 635 N N . THR A 1 83 ? -15.652 3.749 24.208 1.00 59.22 83 THR A N 1
ATOM 636 C CA . THR A 1 83 ? -15.214 4.504 25.390 1.00 59.22 83 THR A CA 1
ATOM 637 C C . THR A 1 83 ? -15.713 3.816 26.663 1.00 59.22 83 THR A C 1
ATOM 639 O O . THR A 1 83 ? -16.686 3.063 26.636 1.00 59.22 83 THR A O 1
ATOM 642 N N . ALA A 1 84 ? -15.044 4.050 27.797 1.00 54.72 84 ALA A N 1
ATOM 643 C CA . ALA A 1 84 ? -15.380 3.403 29.073 1.00 54.72 84 ALA A CA 1
ATOM 644 C C . ALA A 1 84 ? -16.858 3.588 29.484 1.00 54.72 84 ALA A C 1
ATOM 646 O O . ALA A 1 84 ? -17.438 2.712 30.116 1.00 54.72 84 ALA A O 1
ATOM 647 N N . GLU A 1 85 ? -17.477 4.694 29.071 1.00 56.12 85 GLU A N 1
ATOM 648 C CA . GLU A 1 85 ? -18.889 5.002 29.320 1.00 56.12 85 GLU A CA 1
ATOM 649 C C . GLU A 1 85 ? -19.847 4.121 28.503 1.00 56.12 85 GLU A C 1
ATOM 651 O O . GLU A 1 85 ? -20.841 3.634 29.038 1.00 56.12 85 GLU A O 1
ATOM 656 N N . GLU A 1 86 ? -19.532 3.834 27.237 1.00 56.00 86 GLU A N 1
ATOM 657 C CA . GLU A 1 86 ? -20.373 2.960 26.413 1.00 56.00 86 GLU A CA 1
ATOM 658 C C . GLU A 1 86 ? -20.244 1.476 26.824 1.00 56.00 86 GLU A C 1
ATOM 660 O O . GLU A 1 86 ? -21.183 0.703 26.639 1.00 56.00 86 GLU A O 1
ATOM 665 N N . TYR A 1 87 ? -19.117 1.060 27.427 1.00 57.88 87 TYR A N 1
ATOM 666 C CA . TYR A 1 87 ? -19.013 -0.264 28.064 1.00 57.88 87 TYR A CA 1
ATOM 667 C C . TYR A 1 87 ? -19.949 -0.392 29.266 1.00 57.88 87 TYR A C 1
ATOM 669 O O . TYR A 1 87 ? -20.588 -1.430 29.415 1.00 57.88 87 TYR A O 1
ATOM 677 N N . ALA A 1 88 ? -20.069 0.661 30.079 1.00 59.22 88 ALA A N 1
ATOM 678 C CA . ALA A 1 88 ? -20.981 0.684 31.220 1.00 59.22 88 ALA A CA 1
ATOM 679 C C . ALA A 1 88 ? -22.462 0.700 30.787 1.00 59.22 88 ALA A C 1
ATOM 681 O O . ALA A 1 88 ? -23.323 0.173 31.488 1.00 59.22 88 ALA A O 1
ATOM 682 N N . GLU A 1 89 ? -22.786 1.270 29.621 1.00 60.12 89 GLU A N 1
ATOM 683 C CA . GLU A 1 89 ? -24.119 1.135 29.013 1.00 60.12 89 GLU A CA 1
ATOM 684 C C . GLU A 1 89 ? -24.386 -0.257 28.440 1.00 60.12 89 GLU A C 1
ATOM 686 O O . GLU A 1 89 ? -25.484 -0.777 28.617 1.00 60.12 89 GLU A O 1
ATOM 691 N N . LEU A 1 90 ? -23.403 -0.881 27.787 1.00 60.06 90 LEU A N 1
ATOM 692 C CA . LEU A 1 90 ? -23.527 -2.254 27.291 1.00 60.06 90 LEU A CA 1
ATOM 693 C C . LEU A 1 90 ? -23.656 -3.272 28.428 1.00 60.06 90 LEU A C 1
ATOM 695 O O . LEU A 1 90 ? -24.424 -4.219 28.290 1.00 60.06 90 LEU A O 1
ATOM 699 N N . GLU A 1 91 ? -22.939 -3.087 29.540 1.00 61.34 91 GLU A N 1
ATOM 700 C CA . GLU A 1 91 ? -23.117 -3.909 30.743 1.00 61.34 91 GLU A CA 1
ATOM 701 C C . GLU A 1 91 ? -24.500 -3.702 31.354 1.00 61.34 91 GLU A C 1
ATOM 703 O O . GLU A 1 91 ? -25.189 -4.692 31.577 1.00 61.34 91 GLU A O 1
ATOM 708 N N . ARG A 1 92 ? -24.970 -2.453 31.496 1.00 61.91 92 ARG A N 1
ATOM 709 C CA . ARG A 1 92 ? -26.339 -2.187 31.969 1.00 61.91 92 ARG A CA 1
ATOM 710 C C . ARG A 1 92 ? -27.404 -2.812 31.077 1.00 61.91 92 ARG A C 1
ATOM 712 O O . ARG A 1 92 ? -28.255 -3.520 31.589 1.00 61.91 92 ARG A O 1
ATOM 719 N N . LYS A 1 93 ? -27.327 -2.652 29.752 1.00 59.81 93 LYS A N 1
ATOM 720 C CA . LYS A 1 93 ? -28.287 -3.279 28.823 1.00 59.81 93 LYS A CA 1
ATOM 721 C C . LYS A 1 93 ? -28.252 -4.807 28.858 1.00 59.81 93 LYS A C 1
ATOM 723 O O . LYS A 1 93 ? -29.268 -5.455 28.634 1.00 59.81 93 LYS A O 1
ATOM 728 N N . ARG A 1 94 ? -27.085 -5.394 29.137 1.00 59.38 94 ARG A N 1
ATOM 729 C CA . ARG A 1 94 ? -26.910 -6.846 29.257 1.00 59.38 94 ARG A CA 1
ATOM 730 C C . ARG A 1 94 ? -27.404 -7.387 30.600 1.00 59.38 94 ARG A C 1
ATOM 732 O O . ARG A 1 94 ? -27.849 -8.528 30.651 1.00 59.38 94 ARG A O 1
ATOM 739 N N . GLU A 1 95 ? -27.320 -6.591 31.662 1.00 59.25 95 GLU A N 1
ATOM 740 C CA . GLU A 1 95 ? -27.917 -6.884 32.970 1.00 59.25 95 GLU A CA 1
ATOM 741 C C . GLU A 1 95 ? -29.437 -6.656 32.973 1.00 59.25 95 GLU A C 1
ATOM 743 O O . GLU A 1 95 ? -30.157 -7.382 33.652 1.00 59.25 95 GLU A O 1
ATOM 748 N N . GLU A 1 96 ? -29.930 -5.705 32.175 1.00 62.72 96 GLU A N 1
ATOM 749 C CA . GLU A 1 96 ? -31.358 -5.395 32.015 1.00 62.72 96 GLU A CA 1
ATOM 750 C C . GLU A 1 96 ? -32.111 -6.384 31.104 1.00 62.72 96 GLU A C 1
ATOM 752 O O . GLU A 1 96 ? -33.339 -6.356 31.071 1.00 62.72 96 GLU A O 1
ATOM 757 N N . GLY A 1 97 ? -31.416 -7.318 30.441 1.00 52.97 97 GLY A N 1
ATOM 758 C CA . GLY A 1 97 ? -32.044 -8.479 29.800 1.00 52.97 97 GLY A CA 1
ATOM 759 C C . GLY A 1 97 ? -32.949 -8.161 28.604 1.00 52.97 97 GLY A C 1
ATOM 760 O O . GLY A 1 97 ? -33.967 -8.827 28.428 1.00 52.97 97 GLY A O 1
ATOM 761 N N . GLU A 1 98 ? -32.609 -7.167 27.782 1.00 50.41 98 GLU A N 1
ATOM 762 C CA . GLU A 1 98 ? -33.228 -7.027 26.455 1.00 50.41 98 GLU A CA 1
ATOM 763 C C . GLU A 1 98 ? -32.605 -8.054 25.486 1.00 50.41 98 GLU A C 1
ATOM 765 O O . GLU A 1 98 ? -31.542 -7.808 24.907 1.00 50.41 98 GLU A O 1
ATOM 770 N N . ASP A 1 99 ? -33.259 -9.219 25.373 1.00 45.09 99 ASP A N 1
ATOM 771 C CA . ASP A 1 99 ? -33.119 -10.197 24.274 1.00 45.09 99 ASP A CA 1
ATOM 772 C C . ASP A 1 99 ? -33.725 -9.671 22.956 1.00 45.09 99 ASP A C 1
ATOM 774 O O . ASP A 1 99 ? -34.831 -9.076 22.993 1.00 45.09 99 ASP A O 1
#

Organism: NCBI:txid2840927

Secondary structure (DSSP, 8-state):
------B-HHHHHHHHHHHHHHHHHHHHHHHHHHHHSTTSS--TTS-HHHHHHHHHHHHHHHHHHHHHHHHHHHHHHHHTBPPHHHHHHHHHHHHTT--